Protein AF-A0A928F6K8-F1 (afdb_monomer)

Sequence (157 aa):
MKRALVLLLLLLLSLVGCQQARAADITPRELAARLTRALQEEPFTAADADYIESNFPTLDADGAVYFGNDDDICEFGVFLLKNTAADEAQRILRAYIQTEREALESMAALYPSEELQERLACYRNAHVSANGGYAYYFIMEEDEMAEARAVIQKTLG

Secondary structure (DSSP, 8-state):
--HHHHHHHHHHHHHTT-----GGG--HHHHHHHHHHHH--S--EEE-HHHHHHH-TT--EEEEEEEE-TTSS-EEEEEEESS--HHHHHHHHHHHHHHHHHHHHHHHHHS--HHHHHHHHHHHH-EEEEETTEEEEEES-HHHHHHHHHHHHHHH-

Solvent-accessible surface area (backbone atoms only — not comparable to full-atom values): 8758 Å² total; per-residue (Å²): 129,70,70,65,56,55,55,52,52,53,54,55,54,62,62,72,71,72,74,83,74,68,66,81,81,69,48,40,61,56,49,16,55,50,49,22,67,66,69,72,51,76,80,38,40,54,44,54,66,67,56,43,52,71,79,36,70,85,62,47,48,84,30,26,27,35,42,64,48,98,89,49,70,43,37,36,41,39,34,38,38,66,79,51,50,48,70,58,44,36,52,53,54,51,52,50,54,51,52,54,43,53,51,49,52,55,47,36,75,77,58,74,47,70,69,53,53,55,35,51,49,13,55,73,59,45,45,72,46,47,58,75,54,32,32,36,40,42,24,33,55,77,73,59,46,56,54,54,50,53,49,46,50,71,74,72,103

pLDDT: mean 78.34, std 15.05, range [40.91, 96.38]

Foldseek 3Di:
DPVVVVVVVVVVVVVVPDDPPQPPPADLVNLQVLLCVLLVDDRWDWDDPVVCCVQPVPQAFPTKTWDDDPPDLKIKMKTQGDPQDFVRLQVSVLVSLVVVLVVLVVVCVVPPDPVSVQSNQLSVVKDWGGDSRMTMIIRDDPVSVVSSVVSCVVSRD

Structure (mmCIF, N/CA/C/O backbone):
data_AF-A0A928F6K8-F1
#
_entry.id   AF-A0A928F6K8-F1
#
loop_
_atom_site.group_PDB
_atom_site.id
_atom_site.type_symbol
_atom_site.label_atom_id
_atom_site.label_alt_id
_atom_site.label_comp_id
_atom_site.label_asym_id
_atom_site.label_entity_id
_atom_site.label_seq_id
_atom_site.pdbx_PDB_ins_code
_atom_site.Cartn_x
_atom_site.Cartn_y
_atom_site.Cartn_z
_atom_site.occupancy
_atom_site.B_iso_or_equiv
_atom_site.auth_seq_id
_atom_site.auth_comp_id
_atom_site.auth_asym_id
_atom_site.auth_atom_id
_atom_site.pdbx_PDB_model_num
ATOM 1 N N . MET A 1 1 ? 8.133 -4.947 59.164 1.00 49.44 1 MET A N 1
ATOM 2 C CA . MET A 1 1 ? 8.112 -3.991 58.030 1.00 49.44 1 MET A CA 1
ATOM 3 C C . MET A 1 1 ? 8.288 -4.630 56.637 1.00 49.44 1 MET A C 1
ATOM 5 O O . MET A 1 1 ? 8.410 -3.898 55.673 1.00 49.44 1 MET A O 1
ATOM 9 N N . LYS A 1 2 ? 8.244 -5.968 56.472 1.00 43.91 2 LYS A N 1
ATOM 10 C CA . LYS A 1 2 ? 8.407 -6.622 55.149 1.00 43.91 2 LYS A CA 1
ATOM 11 C C . LYS A 1 2 ? 7.093 -6.859 54.378 1.00 43.91 2 LYS A C 1
ATOM 13 O O . LYS A 1 2 ? 7.116 -6.951 53.162 1.00 43.91 2 LYS A O 1
ATOM 18 N N . ARG A 1 3 ? 5.941 -6.910 55.064 1.00 48.50 3 ARG A N 1
ATOM 19 C CA . ARG A 1 3 ? 4.625 -7.174 54.439 1.00 48.50 3 ARG A CA 1
ATOM 20 C C . ARG A 1 3 ? 4.046 -5.967 53.683 1.00 48.50 3 ARG A C 1
ATOM 22 O O . ARG A 1 3 ? 3.359 -6.160 52.693 1.00 48.50 3 ARG A O 1
ATOM 29 N N . ALA A 1 4 ? 4.378 -4.744 54.103 1.00 55.38 4 ALA A N 1
ATOM 30 C CA . ALA A 1 4 ? 3.932 -3.518 53.434 1.00 55.38 4 ALA A CA 1
ATOM 31 C C . ALA A 1 4 ? 4.625 -3.296 52.075 1.00 55.38 4 ALA A C 1
ATOM 33 O O . ALA A 1 4 ? 4.006 -2.788 51.149 1.00 55.38 4 ALA A O 1
ATOM 34 N N . LEU A 1 5 ? 5.882 -3.739 51.932 1.00 52.53 5 LEU A N 1
ATOM 35 C CA . LEU A 1 5 ? 6.651 -3.582 50.693 1.00 52.53 5 LEU A CA 1
ATOM 36 C C . LEU A 1 5 ? 6.143 -4.504 49.569 1.00 52.53 5 LEU A C 1
ATOM 38 O O . LEU A 1 5 ? 6.120 -4.111 48.410 1.00 52.53 5 LEU A O 1
ATOM 42 N N . VAL A 1 6 ? 5.691 -5.715 49.919 1.00 59.53 6 VAL A N 1
ATOM 43 C CA . VAL A 1 6 ? 5.154 -6.693 48.955 1.00 59.53 6 VAL A CA 1
ATOM 44 C C . VAL A 1 6 ? 3.785 -6.258 48.423 1.00 59.53 6 VAL A C 1
ATOM 46 O O . VAL A 1 6 ? 3.521 -6.397 47.234 1.00 59.53 6 VAL A O 1
ATOM 49 N N . LEU A 1 7 ? 2.944 -5.662 49.275 1.00 57.16 7 LEU A N 1
ATOM 50 C CA . LEU A 1 7 ? 1.655 -5.093 48.865 1.00 57.16 7 LEU A CA 1
ATOM 51 C C . LEU A 1 7 ? 1.822 -3.876 47.945 1.00 57.16 7 LEU A C 1
ATOM 53 O O . LEU A 1 7 ? 1.065 -3.743 46.990 1.00 57.16 7 LEU A O 1
ATOM 57 N N . LEU A 1 8 ? 2.836 -3.036 48.179 1.00 59.50 8 LEU A N 1
ATOM 58 C CA . LEU A 1 8 ? 3.135 -1.894 47.310 1.00 59.50 8 LEU A CA 1
ATOM 59 C C . LEU A 1 8 ? 3.664 -2.341 45.935 1.00 59.50 8 LEU A C 1
ATOM 61 O O . LEU A 1 8 ? 3.273 -1.771 44.921 1.00 59.50 8 LEU A O 1
ATOM 65 N N . LEU A 1 9 ? 4.501 -3.388 45.886 1.00 55.34 9 LEU A N 1
ATOM 66 C CA . LEU A 1 9 ? 4.999 -3.946 44.622 1.00 55.34 9 LEU A CA 1
ATOM 67 C C . LEU A 1 9 ? 3.888 -4.613 43.797 1.00 55.34 9 LEU A C 1
ATOM 69 O O . LEU A 1 9 ? 3.867 -4.457 42.582 1.00 55.34 9 LEU A O 1
ATOM 73 N N . LEU A 1 10 ? 2.952 -5.318 44.442 1.00 56.38 10 LEU A N 1
ATOM 74 C CA . LEU A 1 10 ? 1.793 -5.917 43.765 1.00 56.38 10 LEU A CA 1
ATOM 75 C C . LEU A 1 10 ? 0.815 -4.852 43.243 1.00 56.38 10 LEU A C 1
ATOM 77 O O . LEU A 1 10 ? 0.287 -5.018 42.146 1.00 56.38 10 LEU A O 1
ATOM 81 N N . LEU A 1 11 ? 0.634 -3.738 43.967 1.00 55.31 11 LEU A N 1
ATOM 82 C CA . LEU A 1 11 ? -0.174 -2.607 43.491 1.00 55.31 11 LEU A CA 1
ATOM 83 C C . LEU A 1 11 ? 0.485 -1.882 42.303 1.00 55.31 11 LEU A C 1
ATOM 85 O O . LEU A 1 11 ? -0.197 -1.512 41.348 1.00 55.31 11 LEU A O 1
ATOM 89 N N . LEU A 1 12 ? 1.813 -1.720 42.333 1.00 54.47 12 LEU A N 1
ATOM 90 C CA . LEU A 1 12 ? 2.580 -1.133 41.228 1.00 54.47 12 LEU A CA 1
ATOM 91 C C . LEU A 1 12 ? 2.594 -2.047 39.993 1.00 54.47 12 LEU A C 1
ATOM 93 O O . LEU A 1 12 ? 2.481 -1.551 38.878 1.00 54.47 12 LEU A O 1
ATOM 97 N N . LEU A 1 13 ? 2.632 -3.372 40.172 1.00 52.81 13 LEU A N 1
ATOM 98 C CA . LEU A 1 13 ? 2.514 -4.338 39.071 1.00 52.81 13 LEU A CA 1
ATOM 99 C C . LEU A 1 13 ? 1.101 -4.376 38.464 1.00 52.81 13 LEU A C 1
ATOM 101 O O . LEU A 1 13 ? 0.975 -4.559 37.257 1.00 52.81 13 LEU A O 1
ATOM 105 N N . SER A 1 14 ? 0.043 -4.123 39.248 1.00 48.75 14 SER A N 1
ATOM 106 C CA . SER A 1 14 ? -1.322 -3.994 38.707 1.00 48.75 14 SER A CA 1
ATOM 107 C C . SER A 1 14 ? -1.573 -2.698 37.924 1.00 48.75 14 SER A C 1
ATOM 109 O O . SER A 1 14 ? -2.519 -2.639 37.146 1.00 48.75 14 SER A O 1
ATOM 111 N N . LEU A 1 15 ? -0.716 -1.680 38.077 1.00 48.34 15 LEU A N 1
ATOM 112 C CA . LEU A 1 15 ? -0.785 -0.432 37.304 1.00 48.34 15 LEU A CA 1
ATOM 113 C C . LEU A 1 15 ? 0.010 -0.490 35.989 1.00 48.34 15 LEU A C 1
ATOM 115 O O . LEU A 1 15 ? -0.235 0.318 35.103 1.00 48.34 15 LEU A O 1
ATOM 119 N N . VAL A 1 16 ? 0.905 -1.471 35.824 1.00 47.88 16 VAL A N 1
ATOM 120 C CA . VAL A 1 16 ? 1.619 -1.726 34.555 1.00 47.88 16 VAL A CA 1
ATOM 121 C C . VAL A 1 16 ? 0.797 -2.628 33.612 1.00 47.88 16 VAL A C 1
ATOM 123 O O . VAL A 1 16 ? 1.124 -2.777 32.441 1.00 47.88 16 VAL A O 1
ATOM 126 N N . GLY A 1 17 ? -0.316 -3.198 34.091 1.00 43.53 17 GLY A N 1
ATOM 127 C CA . GLY A 1 17 ? -1.184 -4.103 33.327 1.00 43.53 17 GLY A CA 1
ATOM 128 C C . GLY A 1 17 ? -2.286 -3.449 32.483 1.00 43.53 17 GLY A C 1
ATOM 129 O O . GLY A 1 17 ? -3.049 -4.169 31.849 1.00 43.53 17 GLY A O 1
ATOM 130 N N . CYS A 1 18 ? -2.397 -2.119 32.450 1.00 46.81 18 CYS A N 1
ATOM 131 C CA . CYS A 1 18 ? -3.439 -1.424 31.691 1.00 46.81 18 CYS A CA 1
ATOM 132 C C . CYS A 1 18 ? -2.836 -0.302 30.851 1.00 46.81 18 CYS A C 1
ATOM 134 O O . CYS A 1 18 ? -2.770 0.831 31.310 1.00 46.81 18 CYS A O 1
ATOM 136 N N . GLN A 1 19 ? -2.419 -0.633 29.628 1.00 41.97 19 GLN A N 1
ATOM 137 C CA . GLN A 1 19 ? -2.694 0.146 28.412 1.00 41.97 19 GLN A CA 1
ATOM 138 C C . GLN A 1 19 ? -2.057 -0.556 27.202 1.00 41.97 19 GLN A C 1
ATOM 140 O O . GLN A 1 19 ? -1.149 -0.051 26.556 1.00 41.97 19 GLN A O 1
ATOM 145 N N . GLN A 1 20 ? -2.584 -1.727 26.839 1.00 42.78 20 GLN A N 1
ATOM 146 C CA . GLN A 1 20 ? -2.809 -1.956 25.413 1.00 42.78 20 GLN A CA 1
ATOM 147 C C . GLN A 1 20 ? -4.060 -1.149 25.088 1.00 42.78 20 GLN A C 1
ATOM 149 O O . GLN A 1 20 ? -5.183 -1.626 25.257 1.00 42.78 20 GLN A O 1
ATOM 154 N N . ALA A 1 21 ? -3.866 0.124 24.739 1.00 40.91 21 ALA A N 1
ATOM 155 C CA . ALA A 1 21 ? -4.902 0.874 24.059 1.00 40.91 21 ALA A CA 1
ATOM 156 C C . ALA A 1 21 ? -5.231 0.061 22.805 1.00 40.91 21 ALA A C 1
ATOM 158 O O . ALA A 1 21 ? -4.420 -0.045 21.888 1.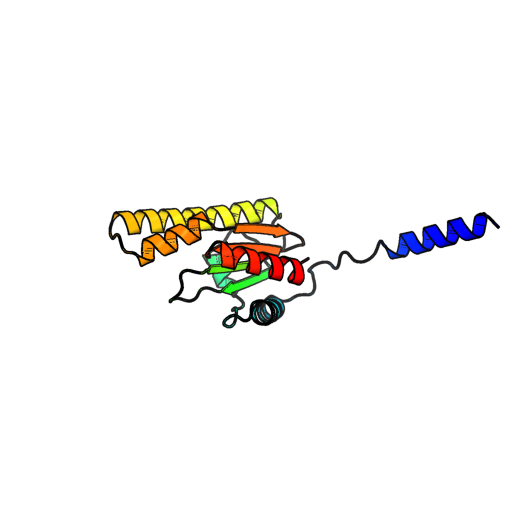00 40.91 21 ALA A O 1
ATOM 159 N N . ARG A 1 22 ? -6.379 -0.623 22.813 1.00 44.75 22 ARG A N 1
ATOM 160 C CA . ARG A 1 22 ? -6.927 -1.194 21.587 1.00 44.75 22 ARG A CA 1
ATOM 161 C C . ARG A 1 22 ? -6.946 -0.063 20.565 1.00 44.75 22 ARG A C 1
ATOM 163 O O . ARG A 1 22 ? -7.411 1.026 20.887 1.00 44.75 22 ARG A O 1
ATOM 170 N N . ALA A 1 23 ? -6.515 -0.341 19.346 1.00 51.06 23 ALA A N 1
ATOM 171 C CA . ALA A 1 23 ? -6.675 0.510 18.171 1.00 51.06 23 ALA A CA 1
ATOM 172 C C . ALA A 1 23 ? -8.144 0.837 17.804 1.00 51.06 23 ALA A C 1
ATOM 174 O O . ALA A 1 23 ? -8.443 1.157 16.664 1.00 51.06 23 ALA A O 1
ATOM 175 N N . ALA A 1 24 ? -9.079 0.731 18.749 1.00 51.19 24 ALA A N 1
ATOM 176 C CA . ALA A 1 24 ? -10.513 0.679 18.511 1.00 51.19 24 ALA A CA 1
ATOM 177 C C . ALA A 1 24 ? -11.198 2.053 18.401 1.00 51.19 24 ALA A C 1
ATOM 179 O O . ALA A 1 24 ? -12.376 2.079 18.068 1.00 51.19 24 ALA A O 1
ATOM 180 N N . ASP A 1 25 ? -10.499 3.171 18.630 1.00 65.00 25 ASP A N 1
ATOM 181 C CA . ASP A 1 25 ? -11.134 4.503 18.633 1.00 65.00 25 ASP A CA 1
ATOM 182 C C . ASP A 1 25 ? -10.640 5.451 17.525 1.00 65.00 25 ASP A C 1
ATOM 184 O O . ASP A 1 25 ? -11.120 6.578 17.430 1.00 65.00 25 ASP A O 1
ATOM 188 N N . ILE A 1 26 ? -9.702 5.030 16.668 1.00 72.69 26 ILE A N 1
ATOM 189 C CA . ILE A 1 26 ? -9.239 5.862 15.548 1.00 72.69 26 ILE A CA 1
ATOM 190 C C . ILE A 1 26 ? -10.083 5.579 14.309 1.00 72.69 26 ILE A C 1
ATOM 192 O O . ILE A 1 26 ? -10.118 4.465 13.794 1.00 72.69 26 ILE A O 1
ATOM 196 N N . THR A 1 27 ? -10.730 6.622 13.794 1.00 79.31 27 THR A N 1
ATOM 197 C CA . THR A 1 27 ? -11.412 6.565 12.492 1.00 79.31 27 THR A CA 1
ATOM 198 C C . THR A 1 27 ? -10.403 6.675 11.339 1.00 79.31 27 THR A C 1
ATOM 200 O O . THR A 1 27 ? -9.356 7.304 11.521 1.00 79.31 27 THR A O 1
ATOM 203 N N . PRO A 1 28 ? -10.715 6.180 10.122 1.00 76.44 28 PRO A N 1
ATOM 204 C CA . PRO A 1 28 ? -9.841 6.348 8.953 1.00 76.44 28 PRO A CA 1
ATOM 205 C C . PRO A 1 28 ? -9.473 7.816 8.695 1.00 76.44 28 PRO A C 1
ATOM 207 O O . PRO A 1 28 ? -8.329 8.148 8.406 1.00 76.44 28 PRO A O 1
ATOM 210 N N . ARG A 1 29 ? -10.433 8.728 8.888 1.00 78.44 29 ARG A N 1
ATOM 211 C CA . ARG A 1 29 ? -10.223 10.173 8.736 1.00 78.44 29 ARG A CA 1
ATOM 212 C C . ARG A 1 29 ? -9.258 10.743 9.773 1.00 78.44 29 ARG A C 1
ATOM 214 O O . ARG A 1 29 ? -8.441 11.603 9.452 1.00 78.44 29 ARG A O 1
ATOM 221 N N . GLU A 1 30 ? -9.375 10.308 11.023 1.00 79.19 30 GLU A N 1
ATOM 222 C CA . GLU A 1 30 ? -8.456 10.730 12.077 1.00 79.19 30 GLU A CA 1
ATOM 223 C C . GLU A 1 30 ? -7.051 10.170 11.843 1.00 79.19 30 GLU A C 1
ATOM 225 O O . GLU A 1 30 ? -6.070 10.891 12.027 1.00 79.19 30 GLU A O 1
ATOM 230 N N . LEU A 1 31 ? -6.958 8.921 11.384 1.00 78.94 31 LEU A N 1
ATOM 231 C CA . LEU A 1 31 ? -5.699 8.305 10.993 1.00 78.94 31 LEU A CA 1
ATOM 232 C C . LEU A 1 31 ? -5.030 9.079 9.852 1.00 78.94 31 LEU A C 1
ATOM 234 O O . LEU A 1 31 ? -3.858 9.429 9.976 1.00 78.94 31 LEU A O 1
ATOM 238 N N . ALA A 1 32 ? -5.784 9.425 8.805 1.00 73.69 32 ALA A N 1
ATOM 239 C CA . ALA A 1 32 ? -5.295 10.229 7.687 1.00 73.69 32 ALA A CA 1
ATOM 240 C C . ALA A 1 32 ? -4.732 11.567 8.174 1.00 73.69 32 ALA A C 1
ATOM 242 O O . ALA A 1 32 ? -3.576 11.881 7.918 1.00 73.69 32 ALA A O 1
ATOM 243 N N . ALA A 1 33 ? -5.488 12.302 8.996 1.00 76.44 33 ALA A N 1
ATOM 244 C CA . ALA A 1 33 ? -5.038 13.584 9.537 1.00 76.44 33 ALA A CA 1
ATOM 245 C C . ALA A 1 33 ? -3.774 13.472 10.413 1.00 76.44 33 ALA A C 1
ATOM 247 O O . ALA A 1 33 ? -2.942 14.386 10.425 1.00 76.44 33 ALA A O 1
ATOM 248 N N . ARG A 1 34 ? -3.626 12.376 11.172 1.00 79.19 34 ARG A N 1
ATOM 249 C CA . ARG A 1 34 ? -2.420 12.108 11.971 1.00 79.19 34 ARG A CA 1
ATOM 250 C C . ARG A 1 34 ? -1.217 11.832 11.074 1.00 79.19 34 ARG A C 1
ATOM 252 O O . ARG A 1 34 ? -0.161 12.407 11.325 1.00 79.19 34 ARG A O 1
ATOM 259 N N . LEU A 1 35 ? -1.390 11.012 10.038 1.00 77.25 35 LEU A N 1
ATOM 260 C CA . LEU A 1 35 ? -0.331 10.663 9.091 1.00 77.25 35 LEU A CA 1
ATOM 261 C C . LEU A 1 35 ? 0.101 11.870 8.249 1.00 77.25 35 LEU A C 1
ATOM 263 O O . LEU A 1 35 ? 1.294 12.148 8.213 1.00 77.25 35 LEU A O 1
ATOM 267 N N . THR A 1 36 ? -0.834 12.672 7.718 1.00 75.44 36 THR A N 1
ATOM 268 C CA . THR A 1 36 ? -0.523 13.937 7.015 1.00 75.44 36 THR A CA 1
ATOM 269 C C . THR A 1 36 ? 0.328 14.858 7.877 1.00 75.44 36 THR A C 1
ATOM 271 O O . THR A 1 36 ? 1.343 15.386 7.439 1.00 75.44 36 THR A O 1
ATOM 274 N N . ARG A 1 37 ? -0.050 15.034 9.149 1.00 74.81 37 ARG A N 1
ATOM 275 C CA . ARG A 1 37 ? 0.716 15.893 10.058 1.00 74.81 37 ARG A CA 1
ATOM 276 C C . ARG A 1 37 ? 2.104 15.332 10.355 1.00 74.81 37 ARG A C 1
ATOM 278 O O . ARG A 1 37 ? 3.033 16.107 10.557 1.00 74.81 37 ARG A O 1
ATOM 285 N N . ALA A 1 38 ? 2.214 14.016 10.494 1.00 70.50 38 ALA A N 1
ATOM 286 C CA . ALA A 1 38 ? 3.430 13.380 10.972 1.00 70.50 38 ALA A CA 1
ATOM 287 C C . ALA A 1 38 ? 4.478 13.200 9.868 1.00 70.50 38 ALA A C 1
ATOM 289 O O . ALA A 1 38 ? 5.660 13.341 10.164 1.00 70.50 38 ALA A O 1
ATOM 290 N N . LEU A 1 39 ? 4.042 12.929 8.637 1.00 70.62 39 LEU A N 1
ATOM 291 C CA . LEU A 1 39 ? 4.916 12.776 7.475 1.00 70.62 39 LEU A CA 1
ATOM 292 C C . LEU A 1 39 ? 5.201 14.119 6.777 1.00 70.62 39 LEU A C 1
ATOM 294 O O . LEU A 1 39 ? 6.110 14.190 5.976 1.00 70.62 39 LEU A O 1
ATOM 298 N N . GLN A 1 40 ? 4.489 15.203 7.127 1.00 66.94 40 GLN A N 1
ATOM 299 C CA . GLN A 1 40 ? 4.608 16.528 6.481 1.00 66.94 40 GLN A CA 1
ATOM 300 C C . GLN A 1 40 ? 4.331 16.517 4.968 1.00 66.94 40 GLN A C 1
ATOM 302 O O . GLN A 1 40 ? 4.652 17.480 4.278 1.00 66.94 40 GLN A O 1
ATOM 307 N N . GLU A 1 41 ? 3.683 15.463 4.489 1.00 64.94 41 GLU A N 1
ATOM 308 C CA . GLU A 1 41 ? 3.354 15.252 3.086 1.00 64.94 41 GLU A CA 1
ATOM 309 C C . GLU A 1 41 ? 2.076 15.980 2.665 1.00 64.94 41 GLU A C 1
ATOM 311 O O . GLU A 1 41 ? 1.300 16.498 3.485 1.00 64.94 41 GLU A O 1
ATOM 316 N N . GLU A 1 42 ? 1.827 15.944 1.356 1.00 63.88 42 GLU A N 1
ATOM 317 C CA . GLU A 1 42 ? 0.510 16.179 0.775 1.00 63.88 42 GLU A CA 1
ATOM 318 C C . GLU A 1 42 ? -0.595 15.376 1.504 1.00 63.88 42 GLU A C 1
ATOM 320 O O . GLU A 1 42 ? -0.350 14.350 2.155 1.00 63.88 42 GLU A O 1
ATOM 325 N N . PRO A 1 43 ? -1.846 15.865 1.489 1.00 63.00 43 PRO A N 1
ATOM 326 C CA . PRO A 1 43 ? -2.892 15.304 2.328 1.00 63.00 43 PRO A CA 1
ATOM 327 C C . PRO A 1 43 ? -3.227 13.856 1.946 1.00 63.00 43 PRO A C 1
ATOM 329 O O . PRO A 1 43 ? -3.932 13.610 0.972 1.00 63.00 43 PRO A O 1
ATOM 332 N N . PHE A 1 44 ? -2.804 12.903 2.789 1.00 70.94 44 PHE A N 1
ATOM 333 C CA . PHE A 1 44 ? -3.345 11.540 2.782 1.00 70.94 44 PHE A CA 1
ATOM 334 C C . PHE A 1 44 ? -4.871 11.557 2.701 1.00 70.94 44 PHE A C 1
ATOM 336 O O . PHE A 1 44 ? -5.557 12.263 3.453 1.00 70.94 44 PHE A O 1
ATOM 343 N N . THR A 1 45 ? -5.401 10.718 1.820 1.00 74.44 45 THR A N 1
ATOM 344 C CA . THR A 1 45 ? -6.836 10.609 1.597 1.00 74.44 45 THR A CA 1
ATOM 345 C C . THR A 1 45 ? -7.365 9.393 2.342 1.00 74.44 45 THR A C 1
ATOM 347 O O . THR A 1 45 ? -6.798 8.303 2.283 1.00 74.44 45 THR A O 1
ATOM 350 N N . ALA A 1 46 ? -8.459 9.573 3.082 1.00 73.88 46 ALA A N 1
ATOM 351 C CA . ALA A 1 46 ? -9.204 8.432 3.594 1.00 73.88 46 ALA A CA 1
ATOM 352 C C . ALA A 1 46 ? -9.875 7.747 2.399 1.00 73.88 46 ALA A C 1
ATOM 354 O O . ALA A 1 46 ? -10.725 8.354 1.748 1.00 73.88 46 ALA A O 1
ATOM 355 N N . ALA A 1 47 ? -9.470 6.515 2.113 1.00 73.25 47 ALA A N 1
ATOM 356 C CA . ALA A 1 47 ? -10.102 5.705 1.091 1.00 73.25 47 ALA A CA 1
ATOM 357 C C . ALA A 1 47 ? -11.482 5.252 1.586 1.00 73.25 47 ALA A C 1
ATOM 359 O O . ALA A 1 47 ? -11.658 4.914 2.764 1.00 73.25 47 ALA A O 1
ATOM 360 N N . ASP A 1 48 ? -12.463 5.285 0.691 1.00 70.88 48 ASP A N 1
ATOM 361 C CA . ASP A 1 48 ? -13.799 4.773 0.966 1.00 70.88 48 ASP A CA 1
ATOM 362 C C . ASP A 1 48 ? -13.836 3.235 0.913 1.00 70.88 48 ASP A C 1
ATOM 364 O O . ASP A 1 48 ? -12.851 2.564 0.593 1.00 70.88 48 ASP A O 1
ATOM 368 N N . ALA A 1 49 ? -14.978 2.666 1.305 1.00 73.31 49 ALA A N 1
ATOM 369 C CA . ALA A 1 49 ? -15.175 1.220 1.294 1.00 73.31 49 ALA A CA 1
ATOM 370 C C . ALA A 1 49 ? -15.053 0.643 -0.127 1.00 73.31 49 ALA A C 1
ATOM 372 O O . ALA A 1 49 ? -14.446 -0.411 -0.298 1.00 73.31 49 ALA A O 1
ATOM 373 N N . ASP A 1 50 ? -15.543 1.368 -1.136 1.00 78.31 50 ASP A N 1
ATOM 374 C CA . ASP A 1 50 ? -15.530 0.948 -2.539 1.00 78.31 50 ASP A CA 1
ATOM 375 C C . ASP A 1 50 ? -14.094 0.749 -3.061 1.00 78.31 50 ASP A C 1
ATOM 377 O O . ASP A 1 50 ? -13.822 -0.219 -3.781 1.00 78.31 50 ASP A O 1
ATOM 381 N N . TYR A 1 51 ? -13.148 1.608 -2.660 1.00 79.88 51 TYR A N 1
ATOM 382 C CA . TYR A 1 51 ? -11.726 1.439 -2.977 1.00 79.88 51 TYR A CA 1
ATOM 383 C C . TYR A 1 51 ? -11.149 0.140 -2.399 1.00 79.88 51 TYR A C 1
ATOM 385 O O . TYR A 1 51 ? -10.435 -0.587 -3.096 1.00 79.88 51 TYR A O 1
ATOM 393 N N . ILE A 1 52 ? -11.455 -0.162 -1.132 1.00 80.50 52 ILE A N 1
ATOM 394 C CA . ILE A 1 52 ? -10.966 -1.376 -0.461 1.00 80.50 52 ILE A CA 1
ATOM 395 C C . ILE A 1 52 ? -11.594 -2.610 -1.104 1.00 80.50 52 ILE A C 1
ATOM 397 O O . ILE A 1 52 ? -10.879 -3.558 -1.409 1.00 80.50 52 ILE A O 1
ATOM 401 N N . GLU A 1 53 ? -12.900 -2.592 -1.365 1.00 84.00 53 GLU A N 1
ATOM 402 C CA . GLU A 1 53 ? -13.600 -3.705 -2.010 1.00 84.00 53 GLU A CA 1
ATOM 403 C C . GLU A 1 53 ? -13.077 -3.974 -3.428 1.00 84.00 53 GLU A C 1
ATOM 405 O O . GLU A 1 53 ? -12.965 -5.132 -3.832 1.00 84.00 53 GLU A O 1
ATOM 410 N N . SER A 1 54 ? -12.705 -2.923 -4.164 1.00 84.00 54 SER A N 1
ATOM 411 C CA . SER A 1 54 ? -12.193 -3.047 -5.534 1.00 84.00 54 SER A CA 1
ATOM 412 C C . SER A 1 54 ? -10.755 -3.570 -5.587 1.00 84.00 54 SER A C 1
ATOM 414 O O . SER A 1 54 ? -10.456 -4.449 -6.394 1.00 84.00 54 SER A O 1
ATOM 416 N N . ASN A 1 55 ? -9.866 -3.049 -4.734 1.00 81.56 55 ASN A N 1
ATOM 417 C CA . ASN A 1 55 ? -8.428 -3.345 -4.799 1.00 81.56 55 ASN A CA 1
ATOM 418 C C . ASN A 1 55 ? -7.993 -4.462 -3.837 1.00 81.56 55 ASN A C 1
ATOM 420 O O . ASN A 1 55 ? -7.028 -5.181 -4.096 1.00 81.56 55 ASN A O 1
ATOM 424 N N . PHE A 1 56 ? -8.721 -4.647 -2.736 1.00 88.25 56 PHE A N 1
ATOM 425 C CA . PHE A 1 56 ? -8.406 -5.595 -1.667 1.00 88.25 56 PHE A CA 1
ATOM 426 C C . PHE A 1 56 ? -9.656 -6.378 -1.214 1.00 88.25 56 PHE A C 1
ATOM 428 O O . PHE A 1 56 ? -9.962 -6.409 -0.021 1.00 88.25 56 PHE A O 1
ATOM 435 N N . PRO A 1 57 ? -10.366 -7.083 -2.117 1.00 85.00 57 PRO A N 1
ATOM 436 C CA . PRO A 1 57 ? -11.670 -7.703 -1.832 1.00 85.00 57 PRO A CA 1
ATOM 437 C C . PRO A 1 57 ? -11.654 -8.746 -0.703 1.00 85.00 57 PRO A C 1
ATOM 439 O O . PRO A 1 57 ? -12.695 -9.090 -0.149 1.00 85.00 57 PRO A O 1
ATOM 442 N N . THR A 1 58 ? -10.484 -9.296 -0.373 1.00 89.12 58 THR A N 1
ATOM 443 C CA . THR A 1 58 ? -10.313 -10.281 0.706 1.00 89.12 58 THR A CA 1
ATOM 444 C C . THR A 1 58 ? -9.826 -9.669 2.019 1.00 89.12 58 THR A C 1
ATOM 446 O O . THR A 1 58 ? -9.662 -10.398 2.995 1.00 89.12 58 THR A O 1
ATOM 449 N N . LEU A 1 59 ? -9.540 -8.366 2.048 1.00 88.25 59 LEU A N 1
ATOM 450 C CA . LEU A 1 59 ? -9.058 -7.659 3.229 1.00 88.25 59 LEU A CA 1
ATOM 451 C C . LEU A 1 59 ? -10.246 -7.045 3.975 1.00 88.25 59 LEU A C 1
ATOM 453 O O . LEU A 1 59 ? -10.745 -5.986 3.614 1.00 88.25 59 LEU A O 1
ATOM 457 N N . ASP A 1 60 ? -10.684 -7.705 5.046 1.00 87.69 60 ASP A N 1
ATOM 458 C CA . ASP A 1 60 ? -11.729 -7.172 5.924 1.00 87.69 60 ASP A CA 1
ATOM 459 C C . ASP A 1 60 ? -11.150 -6.067 6.825 1.00 87.69 60 ASP A C 1
ATOM 461 O O . ASP A 1 60 ? -10.457 -6.348 7.819 1.00 87.69 60 ASP A O 1
ATOM 465 N N . ALA A 1 61 ? -11.414 -4.818 6.434 1.00 85.56 61 ALA A N 1
ATOM 466 C CA . ALA A 1 61 ? -10.962 -3.590 7.074 1.00 85.56 61 ALA A CA 1
ATOM 467 C C . ALA A 1 61 ? -12.122 -2.587 7.231 1.00 85.56 61 ALA A C 1
ATOM 469 O O . ALA A 1 61 ? -12.958 -2.448 6.343 1.00 85.56 61 ALA A O 1
ATOM 470 N N . ASP A 1 62 ? -12.155 -1.852 8.346 1.00 81.69 62 ASP A N 1
ATOM 471 C CA . ASP A 1 62 ? -13.162 -0.805 8.607 1.00 81.69 62 ASP A CA 1
ATOM 472 C C . ASP A 1 62 ? -12.858 0.513 7.862 1.00 81.69 62 ASP A C 1
ATOM 474 O O . ASP A 1 62 ? -13.666 1.443 7.853 1.00 81.69 62 ASP A O 1
ATOM 478 N N . GLY A 1 63 ? -11.687 0.603 7.231 1.00 80.00 63 GLY A N 1
ATOM 479 C CA . GLY A 1 63 ? -11.320 1.676 6.318 1.00 80.00 63 GLY A CA 1
ATOM 480 C C . GLY A 1 63 ? -9.820 1.716 6.053 1.00 80.00 63 GLY A C 1
ATOM 481 O O . GLY A 1 63 ? -9.040 0.993 6.683 1.00 80.00 63 GLY A O 1
ATOM 482 N N . ALA A 1 64 ? -9.421 2.574 5.120 1.00 82.19 64 ALA A N 1
ATOM 483 C CA . ALA A 1 64 ? -8.033 2.720 4.727 1.00 82.19 64 ALA A CA 1
ATOM 484 C C . ALA A 1 64 ? -7.650 4.190 4.549 1.00 82.19 64 ALA A C 1
ATOM 486 O O . ALA A 1 64 ? -8.489 5.072 4.365 1.00 82.19 64 ALA A O 1
ATOM 487 N N . VAL A 1 65 ? -6.355 4.446 4.643 1.00 78.75 65 VAL A N 1
ATOM 488 C CA . VAL A 1 65 ? -5.725 5.721 4.334 1.00 78.75 65 VAL A CA 1
ATOM 489 C C . VAL A 1 65 ? -4.729 5.453 3.231 1.00 78.75 65 VAL A C 1
ATOM 491 O O . VAL A 1 65 ? -3.907 4.549 3.369 1.00 78.75 65 VAL A O 1
ATOM 494 N N . TYR A 1 66 ? -4.817 6.231 2.164 1.00 77.62 66 TYR A N 1
ATOM 495 C CA . TYR A 1 66 ? -3.981 6.076 0.993 1.00 77.62 66 TYR A CA 1
ATOM 496 C C . TYR A 1 66 ? -3.297 7.393 0.641 1.00 77.62 66 TYR A C 1
ATOM 498 O O . TYR A 1 66 ? -3.865 8.480 0.795 1.00 77.62 66 TYR A O 1
ATOM 506 N N . PHE A 1 67 ? -2.070 7.267 0.166 1.00 70.56 67 PHE A N 1
ATOM 507 C CA . PHE A 1 67 ? -1.366 8.304 -0.560 1.00 70.56 67 PHE A CA 1
ATOM 508 C C . PHE A 1 67 ? -0.763 7.664 -1.799 1.00 70.56 67 PHE A C 1
ATOM 510 O O . PHE A 1 67 ?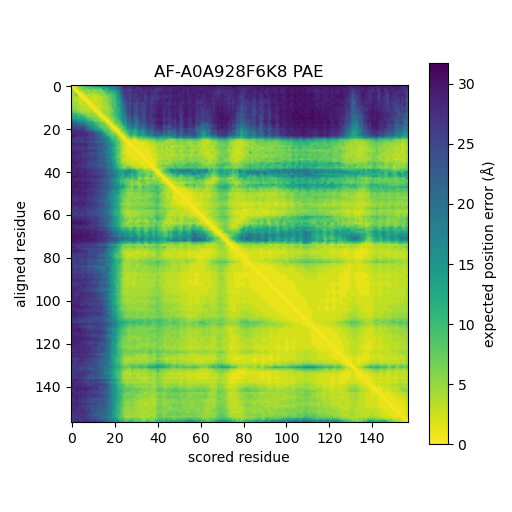 -0.008 6.701 -1.706 1.00 70.56 67 PHE A O 1
ATOM 517 N N . GLY A 1 68 ? -1.133 8.206 -2.942 1.00 63.91 68 GLY A N 1
ATOM 518 C CA . GLY A 1 68 ? -0.486 7.969 -4.214 1.00 63.91 68 GLY A CA 1
ATOM 519 C C . GLY A 1 68 ? -0.678 9.258 -4.981 1.00 63.91 68 GLY A C 1
ATOM 520 O O . GLY A 1 68 ? -1.815 9.709 -5.138 1.00 63.91 68 GLY A O 1
ATOM 521 N N . ASN A 1 69 ? 0.422 9.900 -5.338 1.00 60.00 69 ASN A N 1
ATOM 522 C CA . ASN A 1 69 ? 0.372 11.028 -6.244 1.00 60.00 69 ASN A CA 1
ATOM 523 C C . ASN A 1 69 ? 0.382 10.449 -7.662 1.00 60.00 69 ASN A C 1
ATOM 525 O O . ASN A 1 69 ? 1.225 9.609 -7.960 1.00 60.00 69 ASN A O 1
ATOM 529 N N . ASP A 1 70 ? -0.552 10.864 -8.520 1.00 55.41 70 ASP A N 1
ATOM 530 C CA . ASP A 1 70 ? -0.606 10.395 -9.915 1.00 55.41 70 ASP A CA 1
ATOM 531 C C . ASP A 1 70 ? 0.691 10.735 -10.681 1.00 55.41 70 ASP A C 1
ATOM 533 O O . ASP 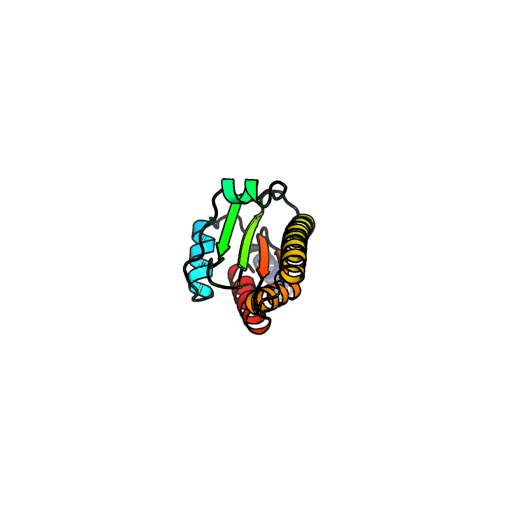A 1 70 ? 1.005 10.080 -11.676 1.00 55.41 70 ASP A O 1
ATOM 537 N N . ASP A 1 71 ? 1.445 11.723 -10.183 1.00 56.47 71 ASP A N 1
ATOM 538 C CA . ASP A 1 71 ? 2.718 12.181 -10.736 1.00 56.47 71 ASP A CA 1
ATOM 539 C C . ASP A 1 71 ? 3.965 11.593 -10.034 1.00 56.47 71 ASP A C 1
ATOM 541 O O . ASP A 1 71 ? 5.048 11.666 -10.616 1.00 56.47 71 ASP A O 1
ATOM 545 N N . ASP A 1 72 ? 3.850 10.991 -8.836 1.00 60.09 72 ASP A N 1
ATOM 546 C CA . ASP A 1 72 ? 5.007 10.430 -8.114 1.00 60.09 72 ASP A CA 1
ATOM 547 C C . ASP A 1 72 ? 5.005 8.901 -8.064 1.00 60.09 72 ASP A C 1
ATOM 549 O O . ASP A 1 72 ? 3.991 8.207 -8.043 1.00 60.09 72 ASP A O 1
ATOM 553 N N . ILE A 1 73 ? 6.217 8.369 -7.977 1.00 63.53 73 ILE A N 1
ATOM 554 C CA . ILE A 1 73 ? 6.522 6.942 -7.898 1.00 63.53 73 ILE A CA 1
ATOM 555 C C . ILE A 1 73 ? 6.133 6.330 -6.530 1.00 63.53 73 ILE A C 1
ATOM 557 O O . ILE A 1 73 ? 6.091 5.101 -6.383 1.00 63.53 73 ILE A O 1
ATOM 561 N N . CYS A 1 74 ? 5.828 7.170 -5.538 1.00 71.88 74 CYS A N 1
ATOM 562 C CA . CYS A 1 74 ? 5.607 6.765 -4.157 1.00 71.88 74 CYS A CA 1
ATOM 563 C C . CYS A 1 74 ? 4.129 6.474 -3.858 1.00 71.88 74 CYS A C 1
ATOM 565 O O . CYS A 1 74 ? 3.245 7.312 -4.033 1.00 71.88 74 CYS A O 1
ATOM 567 N N . GLU A 1 75 ? 3.874 5.277 -3.338 1.00 84.56 75 GLU A N 1
ATOM 568 C CA . GLU A 1 75 ? 2.558 4.791 -2.943 1.00 84.56 75 GLU A CA 1
ATOM 569 C C . GLU A 1 75 ? 2.588 4.268 -1.502 1.00 84.56 75 GLU A C 1
ATO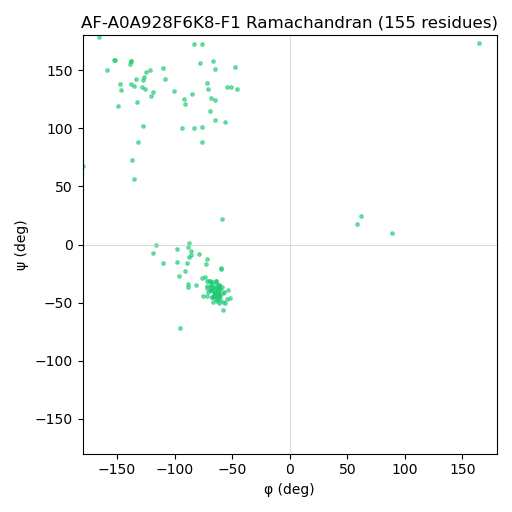M 571 O O . GLU A 1 75 ? 3.523 3.602 -1.045 1.00 84.56 75 GLU A O 1
ATOM 576 N N . PHE A 1 76 ? 1.515 4.538 -0.771 1.00 84.19 76 PHE A N 1
ATOM 577 C CA . PHE A 1 76 ? 1.370 4.136 0.612 1.00 84.19 76 PHE A CA 1
ATOM 578 C C . PHE A 1 76 ? -0.084 3.833 0.966 1.00 84.19 76 PHE A C 1
ATOM 580 O O . PHE A 1 76 ? -0.990 4.607 0.655 1.00 84.19 76 PHE A O 1
ATOM 587 N N . GLY A 1 77 ? -0.290 2.755 1.725 1.00 87.94 77 GLY A N 1
ATOM 588 C CA . GLY A 1 77 ? -1.601 2.388 2.253 1.00 87.94 77 GLY A CA 1
ATOM 589 C C . GLY A 1 77 ? -1.547 1.909 3.701 1.00 87.94 77 GLY A C 1
ATOM 590 O O . GLY A 1 77 ? -0.683 1.110 4.066 1.00 87.94 77 GLY A O 1
ATOM 591 N N . VAL A 1 78 ? -2.507 2.345 4.524 1.00 89.25 78 VAL A N 1
ATOM 592 C CA . VAL A 1 78 ? -2.761 1.824 5.882 1.00 89.25 78 VAL A CA 1
ATOM 593 C C . VAL A 1 78 ? -4.212 1.408 6.005 1.00 89.25 78 VAL A C 1
ATOM 595 O O . VAL A 1 78 ? -5.108 2.174 5.681 1.00 89.25 78 VAL A O 1
ATOM 598 N N . PHE A 1 79 ? -4.440 0.227 6.560 1.00 90.00 79 PHE A N 1
ATOM 599 C CA . PHE A 1 79 ? -5.740 -0.406 6.715 1.00 90.00 79 PHE A CA 1
ATOM 600 C C . PHE A 1 79 ? -6.033 -0.622 8.193 1.00 90.00 79 PHE A C 1
ATOM 602 O O . PHE A 1 79 ? -5.205 -1.174 8.922 1.00 90.00 79 PHE A O 1
ATOM 609 N N . LEU A 1 80 ? -7.228 -0.218 8.618 1.00 88.62 80 LEU A N 1
ATOM 610 C CA . LEU A 1 80 ? -7.789 -0.529 9.930 1.00 88.62 80 LEU A CA 1
ATOM 611 C C . LEU A 1 80 ? -8.422 -1.920 9.869 1.00 88.62 80 LEU A C 1
ATOM 613 O O . LEU A 1 80 ? -9.519 -2.075 9.341 1.00 88.62 80 LEU A O 1
ATOM 617 N N . LEU A 1 81 ? -7.725 -2.940 10.364 1.00 88.56 81 LEU A N 1
ATOM 618 C CA . LEU A 1 81 ? -8.174 -4.327 10.281 1.00 88.56 81 LEU A CA 1
ATOM 619 C C . LEU A 1 81 ? -9.363 -4.576 11.205 1.00 88.56 81 LEU A C 1
ATOM 621 O O . LEU A 1 81 ? -9.324 -4.239 12.390 1.00 88.56 81 LEU A O 1
ATOM 625 N N . LYS A 1 82 ? -10.380 -5.252 10.668 1.00 86.69 82 LYS A N 1
ATOM 626 C CA . LYS A 1 82 ? -11.566 -5.647 11.424 1.00 86.69 82 LYS A CA 1
ATOM 627 C C . LYS A 1 82 ? -11.440 -7.069 11.959 1.00 86.69 82 LYS A C 1
ATOM 629 O O . LYS A 1 82 ? -11.241 -7.265 13.156 1.00 86.69 82 LYS A O 1
ATOM 634 N N . ASN A 1 83 ? -11.518 -8.063 11.069 1.00 87.12 83 ASN A N 1
ATOM 635 C CA . ASN A 1 83 ? -11.374 -9.480 11.424 1.00 87.12 83 ASN A CA 1
ATOM 636 C C . ASN A 1 8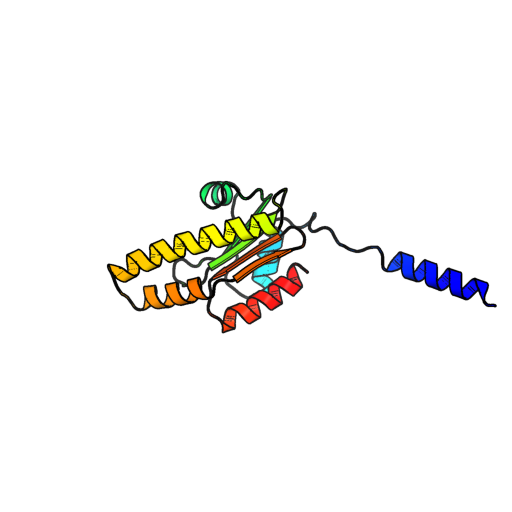3 ? -10.196 -10.170 10.726 1.00 87.12 83 ASN A C 1
ATOM 638 O O . ASN A 1 83 ? -9.888 -11.318 11.050 1.00 87.12 83 ASN A O 1
ATOM 642 N N . THR A 1 84 ? -9.530 -9.501 9.783 1.00 90.38 84 THR A N 1
ATOM 643 C CA . THR A 1 84 ? -8.374 -10.088 9.098 1.00 90.38 84 THR A CA 1
ATOM 644 C C . THR A 1 84 ? -7.207 -10.233 10.070 1.00 90.38 84 THR A C 1
ATOM 646 O O . THR A 1 84 ? -6.793 -9.266 10.711 1.00 90.38 84 THR A O 1
ATOM 649 N N . ALA A 1 85 ? -6.659 -11.444 10.180 1.00 91.50 85 ALA A N 1
ATOM 650 C CA . ALA A 1 85 ? -5.465 -11.692 10.978 1.00 91.50 85 ALA A CA 1
ATOM 651 C C . ALA A 1 85 ? -4.247 -10.954 10.389 1.00 91.50 85 ALA A C 1
ATOM 653 O O . ALA A 1 85 ? -4.169 -10.717 9.187 1.00 91.50 85 ALA A O 1
ATOM 654 N N . ALA A 1 86 ? -3.286 -10.575 11.234 1.00 90.62 86 ALA A N 1
ATOM 655 C CA . ALA A 1 86 ? -2.152 -9.751 10.810 1.00 90.62 86 ALA A CA 1
ATOM 656 C C . ALA A 1 86 ? -1.271 -10.436 9.747 1.00 90.62 86 ALA A C 1
ATOM 658 O O . ALA A 1 86 ? -0.820 -9.788 8.806 1.00 90.62 86 ALA A O 1
ATOM 659 N N . ASP A 1 87 ? -1.032 -11.739 9.881 1.00 94.19 87 ASP A N 1
ATOM 660 C CA . ASP A 1 87 ? -0.297 -12.550 8.906 1.00 94.19 87 ASP A CA 1
ATOM 661 C C . ASP A 1 87 ? -1.042 -12.655 7.569 1.00 94.19 87 ASP A C 1
ATOM 663 O O . ASP A 1 87 ? -0.441 -12.484 6.507 1.00 94.19 87 ASP A O 1
ATOM 667 N N . GLU A 1 88 ? -2.357 -12.851 7.627 1.00 95.06 88 GLU A N 1
ATOM 668 C CA . GLU A 1 88 ? -3.224 -12.883 6.453 1.00 95.06 88 GLU A CA 1
ATOM 669 C C . GLU A 1 88 ? -3.266 -11.528 5.732 1.00 95.06 88 GLU A C 1
ATOM 671 O O . GLU A 1 88 ? -3.105 -11.468 4.513 1.00 95.06 88 GLU A O 1
ATOM 676 N N . ALA A 1 89 ? -3.381 -10.424 6.473 1.00 94.38 89 ALA A N 1
ATOM 677 C CA . ALA A 1 89 ? -3.337 -9.082 5.904 1.00 94.38 89 ALA A CA 1
ATOM 678 C C . ALA A 1 89 ? -1.995 -8.812 5.204 1.00 94.38 89 ALA A C 1
ATOM 680 O O . ALA A 1 89 ? -1.974 -8.332 4.072 1.00 94.38 89 ALA A O 1
ATOM 681 N N . GLN A 1 90 ? -0.866 -9.193 5.818 1.00 95.50 90 GLN A N 1
ATOM 682 C CA . GLN A 1 90 ? 0.441 -9.077 5.161 1.00 95.50 90 GLN A CA 1
ATOM 683 C C . GLN A 1 90 ? 0.520 -9.916 3.883 1.00 95.50 90 GLN A C 1
ATOM 685 O O . GLN A 1 90 ? 1.111 -9.469 2.900 1.00 95.50 90 GLN A O 1
ATOM 690 N N . ARG A 1 91 ? -0.059 -11.122 3.878 1.00 96.19 91 ARG A N 1
ATOM 691 C CA . ARG A 1 91 ? -0.100 -11.982 2.691 1.00 96.19 91 ARG A CA 1
ATOM 692 C C . ARG A 1 91 ? -0.879 -11.322 1.553 1.00 96.19 91 ARG A C 1
ATO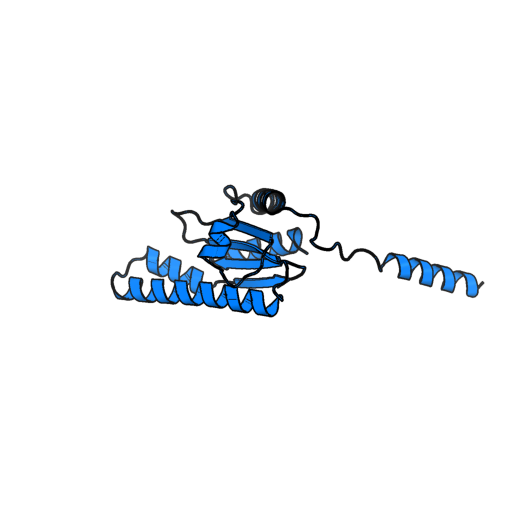M 694 O O . ARG A 1 91 ? -0.393 -11.327 0.425 1.00 96.19 91 ARG A O 1
ATOM 701 N N . ILE A 1 92 ? -2.042 -10.740 1.851 1.00 95.19 92 ILE A N 1
ATOM 702 C CA . ILE A 1 92 ? -2.879 -10.028 0.874 1.00 95.19 92 ILE A CA 1
ATOM 703 C C . ILE A 1 92 ? -2.123 -8.827 0.291 1.00 95.19 92 ILE A C 1
ATOM 705 O O . ILE A 1 92 ? -1.992 -8.724 -0.926 1.00 95.19 92 ILE A O 1
ATOM 709 N N . LEU A 1 93 ? -1.549 -7.971 1.143 1.00 95.00 93 LEU A N 1
ATOM 710 C CA . LEU A 1 93 ? -0.823 -6.779 0.689 1.00 95.00 93 LEU A CA 1
ATOM 711 C C . LEU A 1 93 ? 0.417 -7.130 -0.145 1.00 95.00 93 LEU A C 1
ATOM 713 O O . LEU A 1 93 ? 0.679 -6.501 -1.166 1.00 95.00 93 LEU A O 1
ATOM 717 N N . ARG A 1 94 ? 1.162 -8.179 0.229 1.00 95.88 94 ARG A N 1
ATOM 718 C CA . ARG A 1 94 ? 2.296 -8.662 -0.578 1.00 95.88 94 ARG A CA 1
ATOM 719 C C . ARG A 1 94 ? 1.856 -9.193 -1.940 1.00 95.88 94 ARG A C 1
ATOM 721 O O . ARG A 1 94 ? 2.588 -9.014 -2.907 1.00 95.88 94 ARG A O 1
ATOM 728 N N . ALA A 1 95 ? 0.696 -9.845 -2.019 1.00 95.06 95 ALA A N 1
ATOM 729 C CA . ALA A 1 95 ? 0.160 -10.342 -3.284 1.00 95.06 95 ALA A CA 1
ATOM 730 C C . ALA A 1 95 ? -0.255 -9.196 -4.221 1.00 95.06 95 ALA A C 1
ATOM 732 O O . ALA A 1 95 ? 0.026 -9.271 -5.415 1.00 95.06 95 ALA A O 1
ATOM 733 N N . TYR A 1 96 ? -0.848 -8.127 -3.681 1.00 92.44 96 TYR A N 1
ATOM 734 C CA . TYR A 1 96 ? -1.137 -6.900 -4.431 1.00 92.44 96 TYR A CA 1
ATOM 735 C C . TYR A 1 96 ? 0.147 -6.294 -5.020 1.00 92.44 96 TYR A C 1
ATOM 737 O O . TYR A 1 96 ? 0.280 -6.212 -6.236 1.00 92.44 96 TYR A O 1
ATOM 745 N N . ILE A 1 97 ? 1.146 -6.010 -4.175 1.00 93.50 97 ILE A N 1
ATOM 746 C CA . ILE A 1 97 ? 2.430 -5.422 -4.605 1.00 93.50 97 ILE A CA 1
ATOM 747 C C . ILE A 1 97 ? 3.120 -6.290 -5.663 1.00 93.50 97 ILE A C 1
ATOM 749 O O . ILE A 1 97 ? 3.689 -5.775 -6.622 1.00 93.50 97 ILE A O 1
ATOM 753 N N . GLN A 1 98 ? 3.086 -7.614 -5.495 1.00 95.00 98 GLN A N 1
ATOM 754 C CA . GLN A 1 98 ? 3.666 -8.544 -6.462 1.00 95.00 98 GLN A CA 1
ATOM 755 C C . GLN A 1 98 ? 2.950 -8.472 -7.819 1.00 95.00 98 GLN A C 1
ATOM 757 O O . GLN A 1 98 ? 3.623 -8.465 -8.846 1.00 95.00 98 GLN A O 1
ATOM 762 N N . THR A 1 99 ? 1.618 -8.392 -7.818 1.00 93.25 99 THR A N 1
ATOM 763 C CA . THR A 1 99 ? 0.799 -8.292 -9.038 1.00 93.25 99 THR A CA 1
ATOM 764 C C . THR A 1 99 ? 1.100 -7.000 -9.796 1.00 93.25 99 THR A C 1
ATOM 766 O O . THR A 1 99 ? 1.397 -7.037 -10.990 1.00 93.25 99 THR A O 1
ATOM 769 N N . GLU A 1 100 ? 1.110 -5.870 -9.090 1.00 91.06 100 GLU A N 1
ATOM 770 C CA . GLU A 1 100 ? 1.440 -4.562 -9.662 1.00 91.06 100 GLU A CA 1
ATOM 771 C C . GLU A 1 100 ? 2.882 -4.522 -10.192 1.00 91.06 100 GLU A C 1
ATOM 773 O O . GLU A 1 100 ? 3.135 -4.040 -11.299 1.00 91.06 100 GLU A O 1
ATOM 778 N N . ARG A 1 101 ? 3.840 -5.120 -9.465 1.00 93.6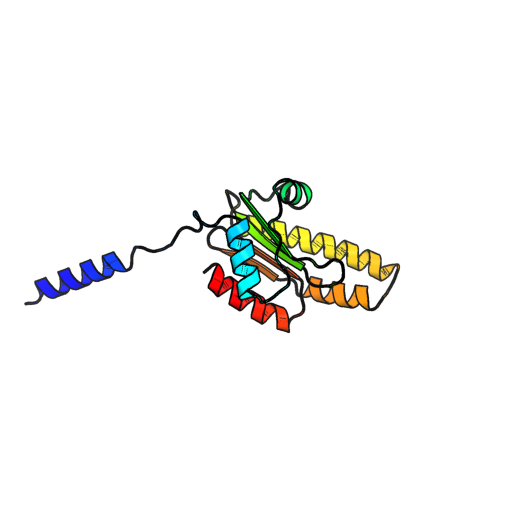2 101 ARG A N 1
ATOM 779 C CA . ARG A 1 101 ? 5.226 -5.234 -9.942 1.00 93.62 101 ARG A CA 1
ATOM 780 C C . ARG A 1 101 ? 5.316 -6.042 -11.234 1.00 93.62 101 ARG A C 1
ATOM 782 O O . ARG A 1 101 ? 6.013 -5.621 -12.150 1.00 93.62 101 ARG A O 1
ATOM 789 N N . GLU A 1 102 ? 4.634 -7.181 -11.331 1.00 95.12 102 GLU A N 1
ATOM 790 C CA . GLU A 1 102 ? 4.627 -8.013 -12.545 1.00 95.12 102 GLU A CA 1
ATOM 791 C C . GLU A 1 102 ? 4.007 -7.281 -13.747 1.00 95.12 102 GLU A C 1
ATOM 793 O O . GLU A 1 102 ? 4.501 -7.399 -14.878 1.00 95.12 102 GLU A O 1
ATOM 798 N N . ALA A 1 103 ? 2.959 -6.486 -13.512 1.00 91.75 103 ALA A N 1
ATOM 799 C CA . ALA A 1 103 ? 2.365 -5.630 -14.533 1.00 91.75 103 ALA A CA 1
ATOM 800 C C . ALA A 1 103 ? 3.365 -4.565 -15.017 1.00 91.75 103 ALA A C 1
ATOM 802 O O . ALA A 1 103 ? 3.586 -4.431 -16.225 1.00 91.75 103 ALA A O 1
ATOM 803 N N . LEU A 1 104 ? 4.042 -3.881 -14.090 1.00 91.75 104 LEU A N 1
ATOM 804 C CA . LEU A 1 104 ? 5.081 -2.897 -14.405 1.00 91.75 104 LEU A CA 1
ATOM 805 C C . LEU A 1 104 ? 6.288 -3.521 -15.116 1.00 91.75 104 LEU A C 1
ATOM 807 O O . LEU A 1 104 ? 6.799 -2.938 -16.069 1.00 91.75 104 LEU A O 1
ATOM 811 N N . GLU A 1 105 ? 6.726 -4.717 -14.712 1.00 94.88 105 GLU A N 1
ATOM 812 C CA . GLU A 1 105 ? 7.817 -5.452 -15.369 1.00 94.88 105 GLU A CA 1
ATOM 813 C C . GLU A 1 105 ? 7.447 -5.775 -16.822 1.00 94.88 105 GLU A C 1
ATOM 815 O O . GLU A 1 105 ? 8.256 -5.583 -17.735 1.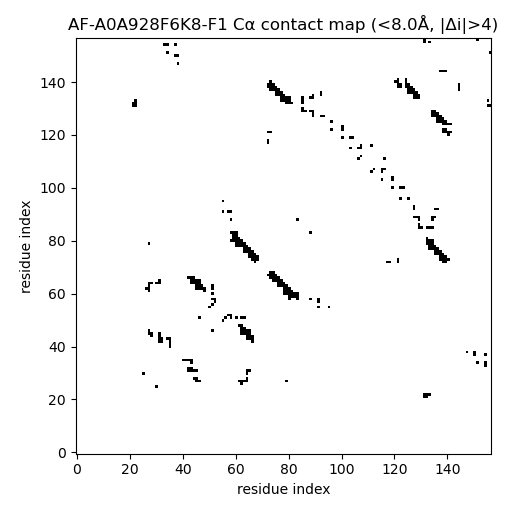00 94.88 105 GLU A O 1
ATOM 820 N N . SER A 1 106 ? 6.201 -6.198 -17.050 1.00 95.69 106 SER A N 1
ATOM 821 C CA . SER A 1 106 ? 5.670 -6.469 -18.388 1.00 95.69 106 SER A CA 1
ATOM 822 C C . SER A 1 106 ? 5.602 -5.201 -19.243 1.00 95.69 106 SER A C 1
ATOM 824 O O . SER A 1 106 ? 5.993 -5.221 -20.411 1.00 95.69 106 SER A O 1
ATOM 826 N N . MET A 1 107 ? 5.153 -4.082 -18.667 1.00 93.12 107 MET A N 1
ATOM 827 C CA . MET A 1 107 ? 5.122 -2.787 -19.351 1.00 93.12 107 MET A CA 1
ATOM 828 C C . MET A 1 107 ? 6.529 -2.294 -19.694 1.00 93.12 107 MET A C 1
ATOM 830 O O . MET A 1 107 ? 6.774 -1.930 -20.842 1.00 93.12 107 MET A O 1
ATOM 834 N N . ALA A 1 108 ? 7.467 -2.347 -18.747 1.00 93.88 108 ALA A N 1
ATOM 835 C CA . ALA A 1 108 ? 8.850 -1.920 -18.943 1.00 93.88 108 ALA A CA 1
ATOM 836 C C . ALA A 1 108 ? 9.592 -2.771 -19.986 1.00 93.88 108 ALA A C 1
ATOM 838 O O . ALA A 1 108 ? 10.453 -2.257 -20.700 1.00 93.88 108 ALA A O 1
ATOM 839 N N . ALA A 1 109 ? 9.247 -4.057 -20.111 1.00 94.56 109 ALA A N 1
ATOM 840 C CA . ALA A 1 109 ? 9.785 -4.923 -21.157 1.00 94.56 109 ALA A CA 1
ATOM 841 C C . ALA A 1 109 ? 9.317 -4.515 -22.568 1.00 94.56 109 ALA A C 1
ATOM 843 O O . ALA A 1 109 ? 10.056 -4.700 -23.535 1.00 94.56 109 ALA A O 1
ATOM 844 N N . LEU A 1 110 ? 8.102 -3.969 -22.692 1.00 96.38 110 LEU A N 1
ATOM 845 C CA . LEU A 1 110 ? 7.523 -3.527 -23.966 1.00 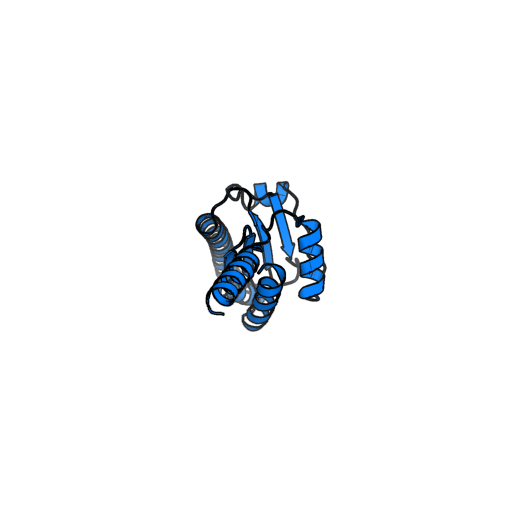96.38 110 LEU A CA 1
ATOM 846 C C . LEU A 1 110 ? 7.881 -2.073 -24.306 1.00 96.38 110 LEU A C 1
ATOM 848 O O . LEU A 1 110 ? 8.109 -1.751 -25.473 1.00 96.38 110 LEU A O 1
ATOM 852 N N . TYR A 1 111 ? 7.938 -1.211 -23.293 1.00 94.12 111 TYR A N 1
ATOM 853 C CA . TYR A 1 111 ? 8.118 0.233 -23.408 1.00 94.12 111 TYR A CA 1
ATOM 854 C C . TYR A 1 111 ? 9.124 0.719 -22.358 1.00 94.12 111 TYR A C 1
ATOM 856 O O . TYR A 1 111 ? 8.731 1.333 -21.372 1.00 94.12 111 TYR A O 1
ATOM 864 N N . PRO A 1 112 ? 10.426 0.434 -22.516 1.00 92.31 112 PRO A N 1
ATOM 865 C CA . PRO A 1 112 ? 11.415 0.824 -21.520 1.00 92.31 112 PRO A CA 1
ATOM 866 C C . PRO A 1 112 ? 11.518 2.353 -21.414 1.00 92.31 112 PRO A C 1
ATOM 868 O O . PRO A 1 112 ? 11.807 3.031 -22.401 1.00 92.31 112 PRO A O 1
ATOM 871 N N . SER A 1 113 ? 11.326 2.883 -20.206 1.00 93.00 113 SER A N 1
ATOM 872 C CA . SER A 1 113 ? 11.530 4.292 -19.849 1.00 93.00 113 SER A CA 1
ATOM 873 C C . SER A 1 113 ? 12.225 4.407 -18.491 1.00 93.00 113 SER A C 1
ATOM 875 O O . SER A 1 113 ? 12.181 3.470 -17.695 1.00 93.00 113 SER A O 1
ATOM 877 N N . GLU A 1 114 ? 12.878 5.543 -18.242 1.00 90.94 114 GLU A N 1
ATOM 878 C CA . GLU A 1 114 ? 13.510 5.866 -16.953 1.00 90.94 114 GLU A CA 1
ATOM 879 C C . GLU A 1 114 ? 12.481 5.829 -15.815 1.00 90.94 114 GLU A C 1
ATOM 881 O O . GLU A 1 114 ? 12.645 5.058 -14.875 1.00 90.94 114 GLU A O 1
ATOM 886 N N . GLU A 1 115 ? 11.344 6.499 -16.006 1.00 88.62 115 GLU A N 1
ATOM 887 C CA . GLU A 1 115 ? 10.199 6.509 -15.086 1.00 88.62 115 GLU A CA 1
ATOM 888 C C . GLU A 1 115 ? 9.730 5.095 -14.684 1.00 88.62 115 GLU A C 1
ATOM 890 O O . GLU A 1 115 ? 9.538 4.796 -13.505 1.00 88.62 115 GLU A O 1
ATOM 895 N N . LEU A 1 116 ? 9.598 4.167 -15.643 1.00 89.50 116 LEU A N 1
ATOM 896 C CA . LEU A 1 116 ? 9.198 2.789 -15.335 1.00 89.50 116 LEU A CA 1
ATOM 897 C C . LEU A 1 116 ? 10.281 2.025 -14.566 1.00 89.50 116 LEU A C 1
ATOM 899 O O . LEU A 1 116 ? 9.951 1.155 -13.759 1.00 89.50 116 LEU A O 1
ATOM 903 N N . GLN A 1 117 ? 11.564 2.314 -14.804 1.00 90.06 117 GLN A N 1
ATOM 904 C CA . GLN A 1 117 ? 12.652 1.689 -14.048 1.00 90.06 117 GLN A CA 1
ATOM 905 C C . GLN A 1 117 ? 12.709 2.198 -12.606 1.00 90.06 117 GLN A C 1
ATOM 907 O O . GLN A 1 117 ? 12.892 1.389 -11.695 1.00 90.06 117 GLN A O 1
ATOM 912 N N . GLU A 1 118 ? 12.516 3.498 -12.392 1.00 88.75 118 GLU A N 1
ATOM 913 C CA . GLU A 1 118 ? 12.454 4.101 -11.057 1.00 88.75 118 GLU A CA 1
ATOM 914 C C . GLU A 1 118 ? 11.249 3.561 -10.275 1.00 88.75 118 GLU A C 1
ATOM 916 O O . GLU A 1 118 ? 11.389 3.092 -9.141 1.00 88.75 118 GLU A O 1
ATOM 921 N N . ARG A 1 119 ? 10.082 3.468 -10.926 1.00 88.81 119 ARG A N 1
ATOM 922 C CA . ARG A 1 119 ? 8.889 2.860 -10.327 1.00 88.81 119 ARG A CA 1
ATOM 923 C C . ARG A 1 119 ? 9.098 1.394 -9.962 1.00 88.81 119 ARG A C 1
ATOM 925 O O . ARG A 1 119 ? 8.775 0.974 -8.850 1.00 88.81 119 ARG A O 1
ATOM 932 N N . LEU A 1 120 ? 9.729 0.611 -10.836 1.00 90.94 120 LEU A N 1
ATOM 933 C CA . LEU A 1 120 ? 10.109 -0.769 -10.523 1.00 90.94 120 LEU A CA 1
ATOM 934 C C . LEU A 1 120 ? 11.092 -0.875 -9.351 1.00 90.94 120 LEU A C 1
ATOM 936 O O . LEU A 1 120 ? 11.017 -1.845 -8.591 1.00 90.94 120 LEU A O 1
ATOM 940 N N . ALA A 1 121 ? 12.010 0.081 -9.192 1.00 89.88 121 ALA A N 1
ATOM 941 C CA . ALA A 1 121 ? 12.925 0.107 -8.056 1.00 89.88 121 ALA A CA 1
ATOM 942 C C . ALA A 1 121 ? 12.161 0.279 -6.732 1.00 89.88 121 ALA A C 1
ATOM 944 O O . ALA A 1 121 ? 12.383 -0.500 -5.803 1.00 89.88 121 ALA A O 1
ATOM 945 N N . CYS A 1 122 ? 11.186 1.187 -6.682 1.00 89.62 122 CYS A N 1
ATOM 946 C CA . CYS A 1 122 ? 10.344 1.383 -5.498 1.00 89.62 122 CYS A CA 1
ATOM 947 C C . CYS A 1 122 ? 9.508 0.138 -5.167 1.00 89.62 122 CYS A C 1
ATOM 949 O O . CYS A 1 122 ? 9.476 -0.308 -4.018 1.00 89.62 122 CYS A O 1
ATOM 951 N N . TYR A 1 123 ? 8.925 -0.520 -6.175 1.00 91.38 123 TYR A N 1
ATOM 952 C CA . TYR A 1 123 ? 8.193 -1.781 -5.977 1.00 91.38 123 TYR A CA 1
ATOM 953 C C . TYR A 1 123 ? 9.083 -2.936 -5.489 1.00 91.38 123 TYR A C 1
ATOM 955 O O . TYR A 1 123 ? 8.625 -3.805 -4.744 1.00 91.38 123 TYR A O 1
ATOM 963 N N . ARG A 1 124 ? 10.365 -2.974 -5.876 1.00 89.38 124 ARG A N 1
ATOM 964 C CA . ARG A 1 124 ? 11.329 -3.962 -5.350 1.00 89.38 124 ARG A CA 1
ATOM 965 C C . ARG A 1 124 ? 11.670 -3.716 -3.885 1.00 89.38 124 ARG A C 1
ATOM 967 O O . ARG A 1 124 ? 11.921 -4.680 -3.162 1.00 89.38 124 ARG A O 1
ATOM 974 N N . ASN A 1 125 ? 11.647 -2.457 -3.467 1.00 86.62 125 ASN A N 1
ATOM 975 C CA . ASN A 1 125 ? 11.935 -2.039 -2.101 1.00 86.62 125 ASN A CA 1
ATOM 976 C C . ASN A 1 125 ? 10.693 -2.038 -1.203 1.00 86.62 125 ASN A C 1
ATOM 978 O O . ASN A 1 125 ? 10.809 -1.796 -0.006 1.00 86.62 125 ASN A O 1
ATOM 982 N N . ALA A 1 126 ? 9.516 -2.357 -1.742 1.00 91.62 126 ALA A N 1
ATOM 983 C CA . ALA A 1 126 ? 8.267 -2.229 -1.018 1.00 91.62 126 ALA A CA 1
ATOM 984 C C . ALA A 1 126 ? 8.262 -2.971 0.332 1.00 91.62 126 ALA A C 1
ATOM 986 O O . ALA A 1 126 ? 8.659 -4.138 0.460 1.00 91.62 126 ALA A O 1
ATOM 987 N N . HIS A 1 127 ? 7.754 -2.297 1.359 1.00 92.19 127 HIS A N 1
ATOM 988 C CA . HIS A 1 127 ? 7.648 -2.830 2.710 1.00 92.19 127 HIS A CA 1
ATOM 989 C C . HIS A 1 127 ? 6.200 -3.132 3.060 1.00 92.19 127 HIS A C 1
ATOM 991 O O . HIS A 1 127 ? 5.301 -2.378 2.720 1.00 92.19 127 HIS A O 1
ATOM 997 N N . VAL A 1 128 ? 5.984 -4.221 3.798 1.00 93.75 128 VAL A N 1
ATOM 998 C CA . VAL A 1 128 ? 4.668 -4.625 4.304 1.00 93.75 128 VAL A CA 1
ATOM 999 C C . VAL A 1 128 ? 4.808 -5.043 5.754 1.00 93.75 128 VAL A C 1
ATOM 1001 O O . VAL A 1 128 ? 5.727 -5.793 6.102 1.00 93.75 128 VAL A O 1
ATOM 1004 N N . SER A 1 129 ? 3.866 -4.604 6.581 1.00 92.38 129 SER A N 1
ATOM 1005 C CA . SER A 1 129 ? 3.793 -4.972 7.989 1.00 92.38 129 SER A CA 1
ATOM 1006 C C . SER A 1 129 ? 2.351 -4.912 8.486 1.00 92.38 129 SER A C 1
ATOM 1008 O O . SER A 1 129 ? 1.486 -4.274 7.890 1.00 92.38 129 SER A O 1
ATOM 1010 N N . ALA A 1 130 ? 2.081 -5.614 9.580 1.00 90.44 130 ALA A N 1
ATOM 1011 C CA . ALA A 1 130 ? 0.802 -5.561 10.268 1.00 90.44 130 ALA A CA 1
ATOM 1012 C C . ALA A 1 130 ? 1.018 -5.738 11.769 1.00 90.44 130 ALA A C 1
ATOM 1014 O O . ALA A 1 130 ? 1.756 -6.631 12.194 1.00 90.44 130 ALA A O 1
ATOM 1015 N N . ASN A 1 131 ? 0.389 -4.877 12.565 1.00 82.62 131 ASN A N 1
ATOM 1016 C CA . ASN A 1 131 ? 0.456 -4.900 14.021 1.00 82.62 131 ASN A CA 1
ATOM 1017 C C . ASN A 1 131 ? -0.741 -4.152 14.622 1.00 82.62 131 ASN A C 1
ATOM 1019 O O . ASN A 1 131 ? -1.234 -3.195 14.033 1.00 82.62 131 ASN A O 1
ATOM 1023 N N . GLY A 1 132 ? -1.179 -4.559 15.814 1.00 73.44 132 GLY A N 1
ATOM 1024 C CA . GLY A 1 132 ? -2.058 -3.745 16.654 1.00 73.44 132 GLY A CA 1
ATOM 1025 C C . GLY A 1 132 ? -3.428 -3.422 16.056 1.00 73.44 132 GLY A C 1
ATOM 1026 O O . GLY A 1 132 ? -4.003 -2.420 16.448 1.00 73.44 132 GLY A O 1
ATOM 1027 N N . GLY A 1 133 ? -3.953 -4.233 15.129 1.00 85.38 133 GLY A N 1
ATOM 1028 C CA . GLY A 1 133 ? -5.206 -3.939 14.416 1.00 85.38 133 GLY A CA 1
ATOM 1029 C C . GLY A 1 133 ? -5.023 -3.118 13.138 1.00 85.38 133 GLY A C 1
ATOM 1030 O O . GLY A 1 133 ? -6.004 -2.686 12.550 1.00 85.38 133 GLY A O 1
ATOM 1031 N N . TYR A 1 134 ? -3.785 -2.928 12.683 1.00 87.75 134 TYR A N 1
ATOM 1032 C CA . TYR A 1 134 ? -3.468 -2.261 11.427 1.00 87.75 134 TYR A CA 1
ATOM 1033 C C . TYR A 1 134 ? -2.666 -3.181 10.510 1.00 87.75 134 TYR A C 1
ATOM 1035 O O . TYR A 1 134 ? -1.855 -3.986 10.978 1.00 87.75 134 TYR A O 1
ATOM 1043 N N . ALA A 1 135 ? -2.826 -2.999 9.205 1.00 91.12 135 ALA A N 1
ATOM 1044 C CA . ALA A 1 135 ? -1.866 -3.441 8.199 1.00 91.12 135 ALA A CA 1
ATOM 1045 C C . ALA A 1 135 ? -1.458 -2.249 7.344 1.00 91.12 135 ALA A C 1
ATOM 1047 O O . ALA A 1 135 ? -2.249 -1.332 7.156 1.00 91.12 135 ALA A O 1
ATOM 1048 N N . TYR A 1 136 ? -0.230 -2.236 6.847 1.00 90.81 136 TYR A N 1
ATOM 1049 C CA . TYR A 1 136 ? 0.241 -1.158 5.993 1.00 90.81 136 TYR A CA 1
ATOM 1050 C C . TYR A 1 136 ? 1.322 -1.620 5.032 1.00 90.81 136 TYR A C 1
ATOM 1052 O O . TYR A 1 136 ? 2.011 -2.622 5.270 1.00 90.81 136 TYR A O 1
ATOM 1060 N N . TYR A 1 137 ? 1.481 -0.848 3.965 1.00 91.50 137 TYR A N 1
ATOM 1061 C CA . TYR A 1 137 ? 2.574 -0.994 3.025 1.00 91.50 137 TYR A CA 1
ATOM 1062 C C . TYR A 1 137 ? 3.139 0.355 2.581 1.00 91.50 137 TYR A C 1
ATOM 1064 O O . TYR A 1 137 ? 2.445 1.369 2.618 1.00 91.50 137 TYR A O 1
ATOM 1072 N N . PHE A 1 138 ? 4.402 0.330 2.162 1.00 89.88 138 PHE A N 1
ATOM 1073 C CA . PHE A 1 138 ? 5.123 1.452 1.567 1.00 89.88 138 PHE A CA 1
ATOM 1074 C C . PHE A 1 138 ? 5.746 0.991 0.252 1.00 89.88 138 PHE A C 1
ATOM 1076 O O . PHE A 1 138 ? 6.355 -0.079 0.219 1.00 89.88 138 PHE A O 1
ATOM 1083 N N . ILE A 1 139 ? 5.625 1.801 -0.789 1.00 89.56 139 ILE A N 1
ATOM 1084 C CA . ILE A 1 139 ? 6.312 1.682 -2.074 1.00 89.56 139 ILE A CA 1
ATOM 1085 C C . ILE A 1 139 ? 6.956 3.047 -2.293 1.00 89.56 139 ILE A C 1
ATOM 1087 O O . ILE A 1 139 ? 6.259 4.009 -2.570 1.00 89.56 139 ILE A O 1
ATOM 1091 N N . MET A 1 140 ? 8.256 3.155 -2.061 1.00 86.44 140 MET A N 1
ATOM 1092 C CA . MET A 1 140 ? 8.993 4.423 -2.087 1.00 86.44 140 MET A CA 1
ATOM 1093 C C . MET A 1 140 ? 10.494 4.135 -2.141 1.00 86.44 140 MET A C 1
ATOM 1095 O O . MET A 1 140 ? 10.905 2.963 -2.115 1.00 86.44 140 MET A O 1
ATOM 1099 N N . GLU A 1 141 ? 11.306 5.187 -2.194 1.00 84.88 141 GLU A N 1
ATOM 1100 C CA . GLU A 1 141 ? 12.758 5.062 -2.129 1.00 84.88 141 GLU A CA 1
ATOM 1101 C C . GLU A 1 141 ? 13.234 4.551 -0.754 1.00 84.88 141 GLU A C 1
ATOM 1103 O O . GLU A 1 141 ? 12.522 4.575 0.256 1.00 84.88 141 GLU A O 1
ATOM 1108 N N . GLU A 1 142 ? 14.441 3.980 -0.711 1.00 82.56 142 GLU A N 1
ATOM 1109 C CA . GLU A 1 142 ? 14.939 3.277 0.480 1.00 82.56 142 GLU A CA 1
ATOM 1110 C C . GLU A 1 142 ? 15.187 4.220 1.671 1.00 82.56 142 GLU A C 1
ATOM 1112 O O . GLU A 1 142 ? 14.958 3.842 2.826 1.00 82.56 142 GLU A O 1
ATOM 1117 N N . ASP A 1 143 ? 15.639 5.442 1.401 1.00 81.44 143 ASP A N 1
ATOM 1118 C CA . ASP A 1 143 ? 15.876 6.490 2.391 1.00 81.44 143 ASP A CA 1
ATOM 1119 C C . ASP A 1 143 ? 14.567 7.062 2.956 1.00 81.44 143 ASP A C 1
ATOM 1121 O O . ASP A 1 143 ? 14.425 7.137 4.182 1.00 81.44 143 ASP A O 1
ATOM 1125 N N . GLU A 1 144 ? 13.579 7.342 2.102 1.00 80.56 144 GLU A N 1
ATOM 1126 C CA . GLU A 1 144 ? 12.230 7.776 2.507 1.00 80.56 144 GLU A CA 1
ATOM 1127 C C . GLU A 1 144 ? 11.523 6.720 3.370 1.00 80.56 144 GLU A C 1
ATOM 1129 O O . GLU A 1 144 ? 10.876 7.014 4.384 1.00 80.56 144 GLU A O 1
ATOM 1134 N N . MET A 1 145 ? 11.714 5.444 3.033 1.00 83.00 145 MET A N 1
ATOM 1135 C CA . MET A 1 145 ? 11.088 4.337 3.746 1.00 83.00 145 MET A CA 1
ATOM 1136 C C . MET A 1 145 ? 11.540 4.215 5.201 1.00 83.00 145 MET A C 1
ATOM 1138 O O . MET A 1 145 ? 10.759 3.795 6.065 1.00 83.00 145 MET A O 1
ATOM 1142 N N . ALA A 1 146 ? 12.791 4.556 5.513 1.00 81.44 146 ALA A N 1
ATOM 1143 C CA . ALA A 1 146 ? 13.270 4.528 6.890 1.00 81.44 146 ALA A CA 1
ATOM 1144 C C . ALA A 1 146 ? 12.536 5.566 7.758 1.00 81.44 146 ALA A C 1
ATOM 1146 O O . ALA A 1 146 ? 12.128 5.255 8.885 1.00 81.44 146 ALA A O 1
ATOM 1147 N N . GLU A 1 147 ? 12.325 6.766 7.216 1.00 79.50 147 GLU A N 1
ATOM 1148 C CA . GLU A 1 147 ? 11.590 7.849 7.867 1.00 79.50 147 GLU A CA 1
ATOM 1149 C C . GLU A 1 147 ? 10.106 7.501 8.028 1.00 79.50 147 GLU A C 1
ATOM 1151 O O . GLU A 1 147 ? 9.578 7.536 9.149 1.00 79.50 147 GLU A O 1
ATOM 1156 N N . ALA A 1 148 ? 9.461 7.043 6.951 1.00 79.44 148 ALA A N 1
ATOM 1157 C CA . ALA A 1 148 ? 8.052 6.667 6.969 1.00 79.44 148 ALA A CA 1
ATOM 1158 C C . ALA A 1 148 ? 7.764 5.569 8.010 1.00 79.44 148 ALA A C 1
ATOM 1160 O O . ALA A 1 148 ? 6.811 5.655 8.795 1.00 79.44 148 ALA A O 1
ATOM 1161 N N . ARG A 1 149 ? 8.646 4.563 8.110 1.00 82.31 149 ARG A N 1
ATOM 1162 C CA . ARG A 1 149 ? 8.539 3.499 9.123 1.00 82.31 149 ARG A CA 1
ATOM 1163 C C . ARG A 1 149 ? 8.645 4.031 10.548 1.00 82.31 149 ARG A C 1
ATOM 1165 O O . ARG A 1 149 ? 7.886 3.579 11.410 1.00 82.31 149 ARG A O 1
ATOM 1172 N N . ALA A 1 150 ? 9.554 4.967 10.812 1.00 81.31 150 ALA A N 1
ATOM 1173 C CA . ALA A 1 150 ? 9.705 5.559 12.140 1.00 81.31 150 ALA A CA 1
ATOM 1174 C C . ALA A 1 150 ? 8.453 6.355 12.545 1.00 81.31 150 ALA A C 1
ATOM 1176 O O . ALA A 1 150 ? 7.965 6.228 13.674 1.00 81.31 150 ALA A O 1
ATOM 1177 N N . VAL A 1 151 ? 7.893 7.126 11.610 1.00 79.62 151 VAL A N 1
ATOM 1178 C CA . VAL A 1 151 ? 6.665 7.898 11.830 1.00 79.62 151 VAL A CA 1
ATOM 1179 C C . VAL A 1 151 ? 5.473 6.985 12.106 1.00 79.62 151 VAL A C 1
ATOM 1181 O O . VAL A 1 151 ? 4.723 7.220 13.059 1.00 79.62 151 VAL A O 1
ATOM 1184 N N . ILE A 1 152 ? 5.320 5.903 11.343 1.00 79.38 152 ILE A N 1
ATOM 1185 C CA . ILE A 1 152 ? 4.235 4.940 11.552 1.00 79.38 152 ILE A CA 1
ATOM 1186 C C . ILE A 1 152 ? 4.365 4.204 12.870 1.00 79.38 152 ILE A C 1
ATOM 1188 O O . ILE A 1 152 ? 3.378 4.094 13.591 1.00 79.38 152 ILE A O 1
ATOM 1192 N N . GLN A 1 153 ? 5.562 3.744 13.228 1.00 78.75 153 GLN A N 1
ATOM 1193 C CA . GLN A 1 153 ? 5.766 3.096 14.523 1.00 78.75 153 GLN A CA 1
ATOM 1194 C C . GLN A 1 153 ? 5.410 4.026 15.683 1.00 78.75 153 GLN A C 1
ATOM 1196 O O . GLN A 1 153 ? 4.832 3.572 16.660 1.00 78.75 153 GLN A O 1
ATOM 1201 N N . LYS A 1 154 ? 5.693 5.326 15.560 1.00 79.06 154 LYS A N 1
ATOM 1202 C CA . LYS A 1 154 ? 5.305 6.328 16.560 1.00 79.06 154 LYS A CA 1
ATOM 1203 C C . LYS A 1 154 ? 3.805 6.650 16.553 1.00 79.06 154 LYS A C 1
ATOM 1205 O O . LYS A 1 154 ? 3.277 7.083 17.572 1.00 79.06 154 LYS A O 1
ATOM 1210 N N . THR A 1 155 ? 3.138 6.512 15.407 1.00 77.19 155 THR A N 1
ATOM 1211 C CA . THR A 1 155 ? 1.719 6.871 15.236 1.00 77.19 155 THR A CA 1
ATOM 1212 C C . THR A 1 155 ? 0.780 5.712 15.577 1.00 77.19 155 THR A C 1
ATOM 1214 O O . THR A 1 155 ? -0.317 5.956 16.080 1.00 77.19 155 THR A O 1
ATOM 1217 N N . LEU A 1 156 ? 1.204 4.475 15.297 1.00 74.12 156 LEU A N 1
ATOM 1218 C CA . LEU A 1 156 ? 0.417 3.244 15.438 1.00 74.12 156 LEU A CA 1
ATOM 1219 C C . LEU A 1 156 ? 0.882 2.319 16.579 1.00 74.12 156 LEU A C 1
ATOM 1221 O O . LEU A 1 156 ? 0.151 1.387 16.913 1.00 74.12 156 LEU A O 1
ATOM 1225 N N . GLY A 1 157 ? 2.092 2.514 17.117 1.00 64.56 157 GLY A N 1
ATOM 1226 C CA . GLY A 1 157 ? 2.659 1.743 18.235 1.00 64.56 157 GLY A CA 1
ATOM 1227 C C . GLY A 1 157 ? 2.400 2.380 19.590 1.00 64.56 157 GLY A C 1
ATOM 1228 O O . GLY A 1 157 ? 2.295 1.601 20.563 1.00 64.56 157 GLY A O 1
#

Radius of gyration: 19.91 Å; Cα contacts (8 Å, |Δi|>4): 211; chains: 1; bounding box: 31×29×82 Å

Mean predicted aligned error: 10.3 Å

Nearest PDB structures (foldseek):
  6i6i-assembly1_A  TM=3.073E-01  e=1.592E+00  Thermus thermophilus HB8
  6i6y-assembly1_A-2  TM=2.942E-01  e=3.624E+00  Thermus thermophilus HB8
  6zd2-assembly1_A  TM=1.887E-01  e=1.925E+00  Candida tropicalis MYA-3404
  1vju-assembly2_B  TM=2.250E-01  e=4.973E+00  Leishmania major